Protein AF-A0A0P0W5K6-F1 (afdb_monomer)

Solvent-accessible surface area (backbone atoms only — not comparable to full-atom values): 8560 Å² total; per-residue (Å²): 135,80,88,86,85,72,49,78,77,47,35,33,42,95,95,37,81,43,96,70,84,60,96,88,61,81,65,49,74,41,54,55,94,62,54,79,85,77,56,61,87,44,68,80,92,70,66,90,90,74,76,58,67,36,37,35,36,31,28,44,32,40,30,29,28,52,93,76,56,24,37,91,59,64,50,47,58,66,42,68,41,34,37,38,46,93,72,19,77,44,50,27,33,37,41,54,48,92,95,52,70,64,48,49,50,64,40,75,49,69,32,39,37,44,38,82,57,68,39,80,69,53,65,70,43,60,38,36,34,28,54,98,90,37,60,35,27,42,32,34,28,66,42,77,42,134

Mean predicted aligned error: 4.04 Å

Organism: Oryza sativa subsp. japonica (NCBI:txid39947)

Structure (mmCIF, N/CA/C/O backbone):
data_AF-A0A0P0W5K6-F1
#
_entry.id   AF-A0A0P0W5K6-F1
#
loop_
_atom_site.group_PDB
_atom_site.id
_atom_site.type_symbol
_atom_site.label_atom_id
_atom_site.label_alt_id
_atom_site.label_comp_id
_atom_site.label_asym_id
_atom_site.label_entity_id
_atom_site.label_seq_id
_atom_site.pdbx_PDB_ins_code
_atom_site.Cartn_x
_atom_site.Cartn_y
_atom_site.Cartn_z
_atom_site.occupancy
_atom_site.B_iso_or_equiv
_atom_site.auth_seq_id
_atom_site.auth_comp_id
_atom_site.auth_asym_id
_atom_site.auth_atom_id
_atom_site.pdbx_PDB_model_num
ATOM 1 N N . SER A 1 1 ? -2.398 13.063 -12.399 1.00 54.00 1 SER A N 1
ATOM 2 C CA . SER A 1 1 ? -1.427 12.677 -13.444 1.00 54.00 1 SER A CA 1
ATOM 3 C C . SER A 1 1 ? -1.616 11.201 -13.751 1.00 54.00 1 SER A C 1
ATOM 5 O O . SER A 1 1 ? -1.822 10.422 -12.830 1.00 54.00 1 SER A O 1
ATOM 7 N N . GLY A 1 2 ? -1.657 10.827 -15.032 1.00 70.25 2 GLY A N 1
ATOM 8 C CA . GLY A 1 2 ? -1.765 9.423 -15.444 1.00 70.25 2 GLY A CA 1
ATOM 9 C C . GLY A 1 2 ? -0.437 8.665 -15.290 1.00 70.25 2 GLY A C 1
ATOM 10 O O . GLY A 1 2 ? 0.575 9.278 -14.945 1.00 70.25 2 GLY A O 1
ATOM 11 N N . PRO A 1 3 ? -0.419 7.347 -15.550 1.00 81.75 3 PRO A N 1
ATOM 12 C CA . PRO A 1 3 ? 0.802 6.548 -15.480 1.00 81.75 3 PRO A CA 1
ATOM 13 C C . PRO A 1 3 ? 1.861 7.046 -16.474 1.00 81.75 3 PRO A C 1
ATOM 15 O O . PRO A 1 3 ? 1.553 7.336 -17.633 1.00 81.75 3 PRO A O 1
ATOM 18 N N . LEU A 1 4 ? 3.118 7.106 -16.029 1.00 91.69 4 LEU A N 1
ATOM 19 C CA . LEU A 1 4 ? 4.261 7.433 -16.881 1.00 91.69 4 LEU A CA 1
ATOM 20 C C . LEU A 1 4 ? 4.624 6.222 -17.747 1.00 91.69 4 LEU A C 1
ATOM 22 O O . LEU A 1 4 ? 4.825 5.120 -17.239 1.00 91.69 4 LEU A O 1
ATOM 26 N N . LYS A 1 5 ? 4.720 6.424 -19.063 1.00 94.69 5 LYS A N 1
ATOM 27 C CA . LYS A 1 5 ? 5.170 5.397 -20.010 1.00 94.69 5 LYS A CA 1
ATOM 28 C C . LYS A 1 5 ? 6.638 5.627 -20.349 1.00 94.69 5 LYS A C 1
ATOM 30 O O . LYS A 1 5 ? 7.033 6.741 -20.671 1.00 94.69 5 LYS A O 1
ATOM 35 N N . THR A 1 6 ? 7.432 4.565 -20.305 1.00 96.94 6 THR A N 1
ATOM 36 C CA . THR A 1 6 ? 8.857 4.586 -20.654 1.00 96.94 6 THR A CA 1
ATOM 37 C C . THR A 1 6 ? 9.284 3.220 -21.202 1.00 96.94 6 THR A C 1
ATOM 39 O O . THR A 1 6 ? 8.494 2.274 -21.228 1.00 96.94 6 THR A O 1
ATOM 42 N N . THR A 1 7 ? 10.528 3.122 -21.659 1.00 97.19 7 THR A N 1
ATOM 43 C CA . THR A 1 7 ? 11.156 1.897 -22.156 1.00 97.19 7 THR A CA 1
ATOM 44 C C . THR A 1 7 ? 12.351 1.572 -21.272 1.00 97.19 7 THR A C 1
ATOM 46 O O . THR A 1 7 ? 13.205 2.434 -21.060 1.00 97.19 7 THR A O 1
ATOM 49 N N . VAL A 1 8 ? 12.422 0.334 -20.779 1.00 97.12 8 VAL A N 1
ATOM 50 C CA . VAL A 1 8 ? 13.619 -0.185 -20.106 1.00 97.12 8 VAL A CA 1
ATOM 51 C C . VAL A 1 8 ? 14.704 -0.385 -21.163 1.00 97.12 8 VAL A C 1
ATOM 53 O O . VAL A 1 8 ? 14.473 -1.064 -22.159 1.00 97.12 8 VAL A O 1
ATOM 56 N N . THR A 1 9 ? 15.868 0.231 -20.976 1.00 96.56 9 THR A N 1
ATOM 57 C CA . THR A 1 9 ? 17.011 0.129 -21.902 1.00 96.56 9 THR A CA 1
ATOM 58 C C . THR A 1 9 ? 18.204 -0.608 -21.312 1.00 96.56 9 THR A C 1
ATOM 60 O O . THR A 1 9 ? 19.213 -0.758 -21.990 1.00 96.56 9 THR A O 1
ATOM 63 N N . GLY A 1 10 ? 18.108 -1.041 -20.059 1.00 96.00 10 GLY A N 1
ATOM 64 C CA . GLY A 1 10 ? 19.132 -1.832 -19.393 1.00 96.00 10 GLY A CA 1
ATOM 65 C C . GLY A 1 10 ? 18.628 -2.366 -18.059 1.00 96.00 10 GLY A C 1
ATOM 66 O O . GLY A 1 10 ? 17.806 -1.720 -17.400 1.00 96.00 10 GLY A O 1
ATOM 67 N N . VAL A 1 11 ? 19.133 -3.537 -17.686 1.00 97.44 11 VAL A N 1
ATOM 68 C CA . VAL A 1 11 ? 18.897 -4.195 -16.401 1.00 97.44 11 VAL A CA 1
ATOM 69 C C . VAL A 1 11 ? 20.258 -4.441 -15.760 1.00 97.44 11 VAL A C 1
ATOM 71 O O . VAL A 1 11 ? 21.174 -4.935 -16.415 1.00 97.44 11 VAL A O 1
ATOM 74 N N . GLU A 1 12 ? 20.410 -4.066 -14.494 1.00 96.38 12 GLU A N 1
ATOM 75 C CA . GLU A 1 12 ? 21.664 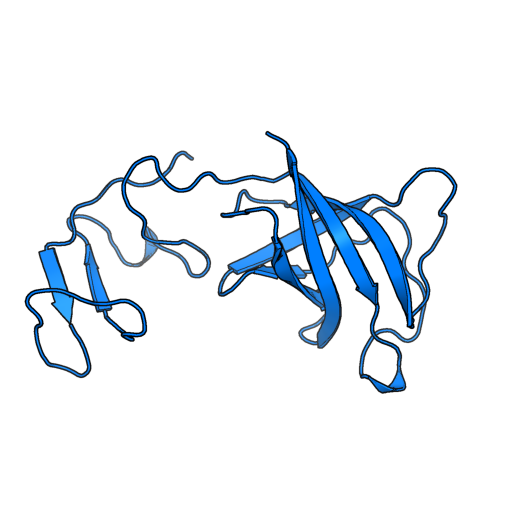-4.221 -13.758 1.00 96.38 12 GLU A CA 1
ATOM 76 C C . GLU A 1 12 ? 21.420 -4.875 -12.398 1.00 96.38 12 GLU A C 1
ATOM 78 O O . GLU A 1 12 ? 20.471 -4.530 -11.695 1.00 96.38 12 GLU A O 1
ATOM 83 N N . MET A 1 13 ? 22.316 -5.769 -11.987 1.00 95.44 13 MET A N 1
ATOM 84 C CA . MET A 1 13 ? 22.379 -6.294 -10.627 1.00 95.44 13 MET A CA 1
ATOM 85 C C . MET A 1 13 ? 23.833 -6.300 -10.142 1.00 95.44 13 MET A C 1
ATOM 87 O O . MET A 1 13 ? 24.706 -6.867 -10.795 1.00 95.44 13 MET A O 1
ATOM 91 N N . PHE A 1 14 ? 24.114 -5.679 -8.990 1.00 89.56 14 PHE A N 1
ATOM 92 C CA . PHE A 1 14 ? 25.451 -5.647 -8.370 1.00 89.56 14 PHE A CA 1
ATOM 93 C C . PHE A 1 14 ? 26.605 -5.310 -9.346 1.00 89.56 14 PHE A C 1
ATOM 95 O O . PHE A 1 14 ? 27.619 -6.009 -9.368 1.00 89.56 14 PHE A O 1
ATOM 102 N N . LYS A 1 15 ? 26.480 -4.234 -10.143 1.00 87.12 15 LYS A N 1
ATOM 103 C CA . LYS A 1 15 ? 27.473 -3.808 -11.157 1.00 87.12 15 LYS A CA 1
ATOM 104 C C . LYS A 1 15 ? 27.639 -4.754 -12.352 1.00 87.12 15 LYS A C 1
ATOM 106 O O . LYS A 1 15 ? 28.605 -4.618 -13.102 1.00 87.12 15 LYS A O 1
ATOM 111 N N . LYS A 1 16 ? 26.722 -5.705 -12.547 1.00 91.94 16 LYS A N 1
ATOM 112 C CA . LYS A 1 16 ? 26.661 -6.570 -13.731 1.00 91.94 16 LYS A CA 1
ATOM 113 C C . LYS A 1 16 ? 25.438 -6.221 -14.564 1.00 91.94 16 LYS A C 1
ATOM 115 O O . LYS A 1 16 ? 24.338 -6.113 -14.026 1.00 91.94 16 LYS A O 1
ATOM 120 N N . ILE A 1 17 ? 25.641 -6.077 -15.868 1.00 93.56 17 ILE A N 1
ATOM 121 C CA . ILE A 1 17 ? 24.554 -5.928 -16.836 1.00 93.56 17 ILE A CA 1
ATOM 122 C C . ILE A 1 17 ? 23.946 -7.311 -17.071 1.00 93.56 1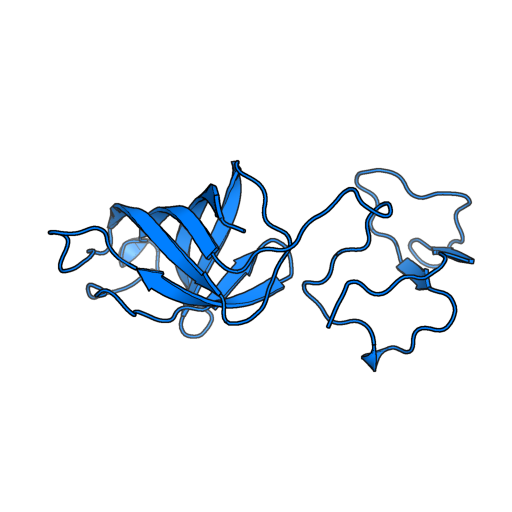7 ILE A C 1
ATOM 124 O O . ILE A 1 17 ? 24.680 -8.286 -17.234 1.00 93.56 17 ILE A O 1
ATOM 128 N N . LEU A 1 18 ? 22.620 -7.377 -17.059 1.00 94.25 18 LEU A N 1
ATOM 129 C CA . LEU A 1 18 ? 21.842 -8.580 -17.329 1.00 94.25 18 LEU A CA 1
ATOM 130 C C . LEU A 1 18 ? 21.038 -8.393 -18.619 1.00 94.25 18 LEU A C 1
ATOM 132 O O . LEU A 1 18 ? 20.620 -7.276 -18.933 1.00 94.25 18 LEU A O 1
ATOM 136 N N . ASP A 1 19 ? 20.776 -9.491 -19.327 1.00 92.69 19 ASP A N 1
ATOM 137 C CA . ASP A 1 19 ? 19.903 -9.485 -20.508 1.00 92.69 19 ASP A CA 1
ATOM 138 C C . ASP A 1 19 ? 18.426 -9.325 -20.112 1.00 92.69 19 ASP A C 1
ATOM 140 O O . ASP A 1 19 ? 17.659 -8.613 -20.766 1.00 92.69 19 ASP A O 1
ATOM 144 N N . HIS A 1 20 ? 18.032 -9.937 -18.993 1.00 94.00 20 HIS A N 1
ATOM 145 C CA . HIS A 1 20 ? 16.713 -9.813 -18.381 1.00 94.00 20 HIS A CA 1
ATOM 146 C C . HIS A 1 20 ? 16.809 -9.927 -16.854 1.00 94.00 20 HIS A C 1
ATOM 148 O O . HIS A 1 20 ? 17.827 -10.351 -16.315 1.00 94.00 20 HIS A O 1
ATOM 154 N N . GLY A 1 21 ? 15.753 -9.507 -16.156 1.00 94.31 21 GLY A N 1
ATOM 155 C CA . GLY A 1 21 ? 15.590 -9.725 -14.716 1.00 94.31 21 GLY A CA 1
ATOM 156 C C . GLY A 1 21 ? 14.411 -10.653 -14.454 1.00 94.31 21 GLY A C 1
ATOM 157 O O . GLY A 1 21 ? 13.417 -10.608 -15.186 1.00 94.31 21 GLY A O 1
ATOM 158 N N . GLU A 1 22 ? 14.511 -1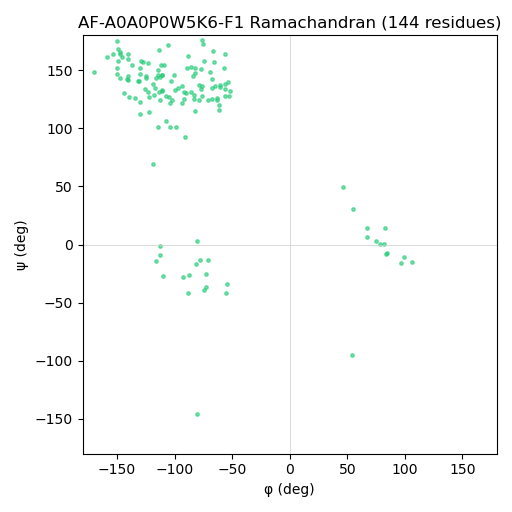1.476 -13.417 1.00 95.31 22 GLU A N 1
ATOM 159 C CA . GLU A 1 22 ? 13.493 -12.457 -13.049 1.00 95.31 22 GLU A CA 1
ATOM 160 C C . GLU A 1 22 ? 12.824 -12.124 -11.708 1.00 95.31 22 GLU A C 1
ATOM 162 O O . GLU A 1 22 ? 13.240 -11.245 -10.949 1.00 95.31 22 GLU A O 1
ATOM 167 N N . ALA A 1 23 ? 11.713 -12.804 -11.417 1.00 95.25 23 ALA A N 1
ATOM 168 C CA . ALA A 1 23 ? 11.014 -12.621 -10.152 1.00 95.25 23 ALA A CA 1
ATOM 169 C C . ALA A 1 23 ? 11.909 -13.058 -8.979 1.00 95.25 23 ALA A C 1
ATOM 171 O O . ALA A 1 23 ? 12.348 -14.201 -8.921 1.00 95.25 23 ALA A O 1
ATOM 172 N N . GLY A 1 24 ? 12.130 -12.149 -8.025 1.00 93.94 24 GLY A N 1
ATOM 173 C CA . GLY A 1 24 ? 13.025 -12.359 -6.880 1.00 93.94 24 GLY A CA 1
ATOM 174 C C . GLY A 1 24 ? 14.349 -11.597 -6.985 1.00 93.94 24 GLY A C 1
ATOM 175 O O . GLY A 1 24 ? 15.011 -11.397 -5.967 1.00 93.94 24 GLY A O 1
ATOM 176 N N . ASP A 1 25 ? 14.690 -11.095 -8.172 1.00 94.56 25 ASP A N 1
ATOM 177 C CA . ASP A 1 25 ? 15.913 -10.334 -8.389 1.00 94.56 25 ASP A CA 1
ATOM 178 C C . ASP A 1 25 ? 15.823 -8.901 -7.846 1.00 94.56 25 ASP A C 1
ATOM 180 O O . ASP A 1 25 ? 14.862 -8.163 -8.081 1.00 94.56 25 ASP A O 1
ATOM 184 N N . ASN A 1 26 ? 16.889 -8.461 -7.173 1.00 95.50 26 ASN A N 1
ATOM 185 C CA . ASN A 1 26 ? 17.067 -7.063 -6.783 1.00 95.50 26 ASN A CA 1
ATOM 186 C C . ASN A 1 26 ? 17.832 -6.311 -7.879 1.00 95.50 26 ASN A C 1
ATOM 188 O O . ASN A 1 26 ? 19.063 -6.295 -7.878 1.00 95.50 26 ASN A O 1
ATOM 192 N N . VAL A 1 27 ? 17.105 -5.689 -8.808 1.00 96.69 27 VAL A N 1
ATOM 193 C CA . VAL A 1 27 ? 17.682 -5.036 -9.997 1.00 96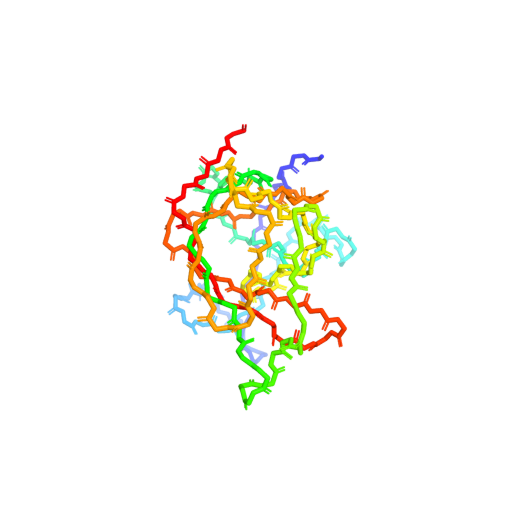.69 27 VAL A CA 1
ATOM 194 C C . VAL A 1 27 ? 17.560 -3.513 -9.986 1.00 96.69 27 VAL A C 1
ATOM 196 O O . VAL A 1 27 ? 16.632 -2.935 -9.418 1.00 96.69 27 VAL A O 1
ATOM 199 N N . GLY A 1 28 ? 18.479 -2.860 -10.694 1.00 95.94 28 GLY A N 1
ATOM 200 C CA . GLY A 1 28 ? 18.314 -1.514 -11.227 1.00 95.94 28 GLY A CA 1
ATOM 201 C C . GLY A 1 28 ? 17.790 -1.569 -12.663 1.00 95.94 28 GLY A C 1
ATOM 202 O O . GLY A 1 28 ? 18.268 -2.363 -13.472 1.00 95.94 28 GLY A O 1
ATOM 203 N N . LEU A 1 29 ? 16.816 -0.716 -12.990 1.00 96.69 29 LEU A N 1
ATOM 204 C CA . LEU A 1 29 ? 16.276 -0.569 -14.345 1.00 96.69 29 LEU A CA 1
ATOM 205 C C . LEU A 1 29 ? 16.646 0.804 -14.904 1.00 96.69 29 LEU A C 1
ATOM 207 O O . LEU A 1 29 ? 16.309 1.832 -14.313 1.00 96.69 29 LEU A O 1
ATOM 211 N N . LEU A 1 30 ? 17.292 0.828 -16.069 1.00 95.50 30 LEU A N 1
ATOM 212 C CA . LEU A 1 30 ? 17.549 2.065 -16.797 1.00 95.50 30 LEU A CA 1
ATOM 213 C C . LEU A 1 30 ? 16.307 2.441 -17.612 1.00 95.50 30 LEU A C 1
ATOM 215 O O . LEU A 1 30 ? 15.928 1.721 -18.537 1.00 95.50 30 LEU A O 1
ATOM 219 N N . LEU A 1 31 ? 15.672 3.563 -17.269 1.00 97.00 31 LEU A N 1
ATOM 220 C CA . LEU A 1 31 ? 14.427 4.025 -17.889 1.00 97.00 31 LEU A CA 1
ATOM 221 C C . LEU A 1 31 ? 14.696 5.173 -18.865 1.00 97.00 31 LEU A C 1
ATOM 223 O O . LEU A 1 31 ? 15.213 6.226 -18.489 1.00 97.00 31 LEU A O 1
ATOM 227 N N . ARG A 1 32 ? 14.320 4.988 -20.133 1.00 97.56 32 ARG A N 1
ATOM 228 C CA . ARG A 1 32 ? 14.558 5.980 -21.186 1.00 97.56 32 ARG A CA 1
ATOM 229 C C . ARG A 1 32 ? 13.801 7.281 -20.912 1.00 97.56 32 ARG A C 1
ATOM 231 O O . ARG A 1 32 ? 12.577 7.284 -20.788 1.00 97.56 32 ARG A O 1
ATOM 238 N N . GLY A 1 33 ? 14.535 8.393 -20.913 1.00 95.75 33 GLY A N 1
ATOM 239 C CA . GLY A 1 33 ? 13.969 9.745 -20.901 1.00 95.75 33 GLY A CA 1
ATOM 240 C C . GLY A 1 33 ? 13.394 10.207 -19.562 1.00 95.75 33 GLY A C 1
ATOM 241 O O . GLY A 1 33 ? 12.875 11.317 -19.505 1.00 95.75 33 GLY A O 1
ATOM 242 N N . LEU A 1 34 ? 13.497 9.400 -18.501 1.00 95.75 34 LEU A N 1
ATOM 243 C CA . LEU A 1 34 ? 13.084 9.797 -17.157 1.00 95.75 34 LEU A CA 1
ATOM 244 C C . LEU A 1 34 ? 14.284 10.286 -16.351 1.00 95.75 34 LEU A C 1
ATOM 246 O O . LEU A 1 34 ? 15.352 9.672 -16.338 1.00 95.75 34 LEU A O 1
ATOM 250 N N . LYS A 1 35 ? 14.095 11.402 -15.656 1.00 94.75 35 LYS A N 1
ATOM 251 C CA . LYS A 1 35 ? 15.031 11.938 -14.674 1.00 94.75 35 LYS A CA 1
ATOM 252 C C . LYS A 1 35 ? 14.725 11.337 -13.310 1.00 94.75 35 LYS A C 1
ATOM 254 O O . LYS A 1 35 ? 13.623 10.874 -13.033 1.00 94.75 35 LYS A O 1
ATOM 259 N N . ARG A 1 36 ? 15.693 11.436 -12.399 1.00 91.06 36 ARG A N 1
ATOM 260 C CA . ARG A 1 36 ? 15.539 10.966 -11.015 1.00 91.06 36 ARG A CA 1
ATOM 261 C C . ARG A 1 36 ? 14.313 11.556 -10.304 1.00 91.06 36 ARG A C 1
ATOM 263 O O . ARG A 1 36 ? 13.729 10.868 -9.485 1.00 91.06 36 ARG A O 1
ATOM 270 N N . GLY A 1 37 ? 13.948 12.805 -10.601 1.00 93.44 37 GLY A N 1
ATOM 271 C CA . GLY A 1 37 ? 12.784 13.470 -10.002 1.00 93.44 37 GLY A CA 1
ATOM 272 C C . GLY A 1 37 ? 11.432 13.054 -10.590 1.00 93.44 37 GLY A C 1
ATOM 273 O O . GLY A 1 37 ? 10.409 13.341 -9.981 1.00 93.44 37 GLY A O 1
ATOM 274 N N . ASP A 1 38 ? 11.418 12.371 -11.739 1.00 92.44 38 ASP A N 1
ATOM 275 C CA . ASP A 1 38 ? 10.176 11.926 -12.388 1.00 92.44 38 ASP A CA 1
ATOM 276 C C . ASP A 1 38 ? 9.637 10.630 -11.766 1.00 92.44 38 ASP A C 1
ATOM 278 O O . ASP A 1 38 ? 8.476 10.272 -11.966 1.00 92.44 38 ASP A O 1
ATOM 282 N N . VAL A 1 39 ? 10.485 9.920 -11.015 1.00 93.38 39 VAL A N 1
ATOM 283 C CA . VAL A 1 39 ? 10.151 8.676 -10.324 1.00 93.38 39 VAL A CA 1
ATOM 284 C C . VAL A 1 39 ? 10.326 8.835 -8.821 1.00 93.38 39 VAL A C 1
ATOM 286 O O . VAL A 1 39 ? 11.307 9.400 -8.342 1.00 93.38 39 VAL A O 1
ATOM 289 N N . GLN A 1 40 ? 9.382 8.300 -8.058 1.00 92.38 40 GLN A N 1
ATOM 290 C CA . GLN A 1 40 ? 9.395 8.370 -6.602 1.00 92.38 40 GLN A CA 1
ATOM 291 C C . GLN A 1 40 ? 9.176 6.996 -5.978 1.00 92.38 40 GLN A C 1
ATOM 293 O O . GLN A 1 40 ? 8.512 6.120 -6.538 1.00 92.38 40 GLN A O 1
ATOM 298 N N . ARG A 1 41 ? 9.727 6.814 -4.776 1.00 92.94 41 ARG A N 1
ATOM 299 C CA . ARG A 1 41 ? 9.503 5.606 -3.981 1.00 92.94 41 ARG A CA 1
ATOM 300 C C . ARG A 1 41 ? 7.998 5.401 -3.761 1.00 92.94 41 ARG A C 1
ATOM 302 O O . ARG A 1 41 ? 7.269 6.354 -3.509 1.00 92.94 41 ARG A O 1
ATOM 309 N N . GLY A 1 42 ? 7.554 4.152 -3.876 1.00 92.06 42 GLY A N 1
ATOM 310 C CA . GLY A 1 42 ? 6.142 3.775 -3.823 1.00 92.06 42 GLY A CA 1
ATOM 311 C C . GLY A 1 42 ? 5.474 3.613 -5.185 1.00 92.06 42 GLY A C 1
ATOM 312 O O . GLY A 1 42 ? 4.431 2.970 -5.275 1.00 92.06 42 GLY A O 1
ATOM 313 N N . GLN A 1 43 ? 6.086 4.120 -6.258 1.00 93.88 43 GLN A N 1
ATOM 314 C CA . GLN A 1 43 ? 5.688 3.757 -7.615 1.00 93.88 43 GLN A CA 1
ATOM 315 C C . GLN A 1 43 ? 6.171 2.348 -7.976 1.00 93.88 43 GLN A C 1
ATOM 317 O O . GLN A 1 43 ? 7.129 1.826 -7.404 1.00 93.88 43 GLN A O 1
ATOM 322 N N . VAL A 1 44 ? 5.500 1.743 -8.956 1.00 94.81 44 VAL A N 1
ATOM 323 C CA . VAL A 1 44 ? 5.787 0.393 -9.447 1.00 94.81 44 VAL A CA 1
ATOM 324 C C . VAL A 1 44 ? 6.008 0.449 -10.955 1.00 94.81 44 VAL A C 1
ATOM 326 O O . VAL A 1 44 ? 5.218 1.052 -11.681 1.00 94.81 44 VAL A O 1
ATOM 329 N N . VAL A 1 45 ? 7.067 -0.208 -11.429 1.00 95.62 45 VAL A N 1
ATOM 330 C CA . VAL A 1 45 ? 7.256 -0.498 -12.855 1.00 95.62 45 VAL A CA 1
ATOM 331 C C . VAL A 1 45 ? 6.468 -1.762 -13.175 1.00 95.62 45 VAL A C 1
ATOM 333 O O . VAL A 1 45 ? 6.631 -2.784 -12.516 1.00 95.62 45 VAL A O 1
ATOM 336 N N . CYS A 1 46 ? 5.589 -1.693 -14.167 1.00 95.38 46 CYS A N 1
ATOM 337 C CA . CYS A 1 46 ? 4.721 -2.802 -14.541 1.00 95.38 46 CYS A CA 1
ATOM 338 C C . CYS A 1 46 ? 4.575 -2.899 -16.058 1.00 95.38 46 CYS A C 1
ATOM 340 O O . CYS A 1 46 ? 4.870 -1.953 -16.796 1.00 95.38 46 CYS A O 1
ATOM 342 N N . LYS A 1 47 ? 4.085 -4.051 -16.528 1.00 95.44 47 LYS A N 1
ATOM 343 C CA . LYS A 1 47 ? 3.673 -4.198 -17.922 1.00 95.44 47 LYS A CA 1
ATOM 344 C C . LYS A 1 47 ? 2.546 -3.189 -18.214 1.00 95.44 47 LYS A C 1
ATOM 346 O O . LYS A 1 47 ? 1.621 -3.054 -17.410 1.00 95.44 47 LYS A O 1
ATOM 351 N N . PRO A 1 48 ? 2.581 -2.479 -19.356 1.00 94.44 48 PRO A N 1
ATOM 352 C CA . PRO A 1 48 ? 1.536 -1.520 -19.691 1.00 94.44 48 PRO A CA 1
ATOM 353 C C . PRO A 1 48 ? 0.133 -2.138 -19.622 1.00 94.44 48 PRO A C 1
ATOM 355 O O . PRO A 1 48 ? -0.127 -3.174 -20.229 1.00 94.44 48 PRO A O 1
ATOM 358 N N . GLY A 1 49 ? -0.766 -1.480 -18.885 1.00 91.00 49 GLY A N 1
ATOM 359 C CA . GLY A 1 49 ? -2.174 -1.869 -18.767 1.00 91.00 49 GLY A CA 1
ATOM 360 C C . GLY A 1 49 ? -2.482 -2.975 -17.753 1.00 91.00 49 GLY A C 1
ATOM 361 O O . GLY A 1 49 ? -3.652 -3.320 -17.619 1.00 91.00 49 GLY A O 1
ATOM 362 N N . THR A 1 50 ? -1.493 -3.521 -17.034 1.00 92.62 50 THR A N 1
ATOM 363 C CA . THR A 1 50 ? -1.745 -4.630 -16.093 1.00 92.62 50 THR A CA 1
ATOM 364 C C . THR A 1 50 ? -2.026 -4.183 -14.666 1.00 92.62 50 THR A C 1
ATOM 366 O O . THR A 1 50 ? -2.734 -4.879 -13.952 1.00 92.62 50 THR A O 1
ATOM 369 N N . VAL A 1 51 ? -1.493 -3.035 -14.244 1.00 92.38 51 VAL A N 1
ATOM 370 C CA . VAL A 1 51 ? -1.682 -2.502 -12.889 1.00 92.38 51 VAL A CA 1
ATOM 371 C C . VAL A 1 51 ? -2.543 -1.249 -12.952 1.00 92.38 51 VAL A C 1
ATOM 373 O O . VAL A 1 51 ? -2.298 -0.349 -13.758 1.00 92.38 51 VAL A O 1
ATOM 376 N N . LYS A 1 52 ? -3.547 -1.190 -12.078 1.00 92.00 52 LYS A N 1
ATOM 377 C CA . LYS A 1 52 ? -4.392 -0.014 -11.858 1.00 92.00 52 LYS A CA 1
ATOM 378 C C . LYS A 1 52 ? -4.070 0.599 -10.502 1.00 92.00 52 LYS A C 1
ATOM 380 O O . LYS A 1 52 ? -3.594 -0.088 -9.599 1.00 92.00 52 LYS A O 1
ATOM 385 N N . THR A 1 53 ? -4.322 1.893 -10.371 1.00 93.94 53 THR A N 1
ATOM 386 C CA . THR A 1 53 ?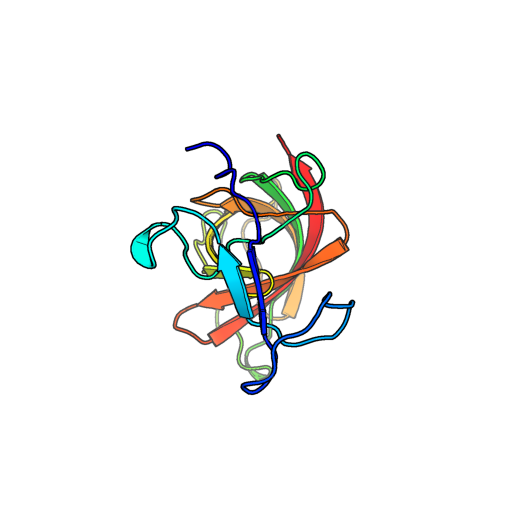 -4.176 2.605 -9.106 1.00 93.94 53 THR A CA 1
ATOM 387 C C . THR A 1 53 ? -5.539 3.016 -8.579 1.00 93.94 53 THR A C 1
ATOM 389 O O . THR A 1 53 ? -6.441 3.334 -9.353 1.00 93.94 53 THR A O 1
ATOM 392 N N . TYR A 1 54 ? -5.677 3.007 -7.259 1.00 95.38 54 TYR A N 1
ATOM 393 C CA . TYR A 1 54 ? -6.920 3.326 -6.569 1.00 95.38 54 TYR A CA 1
ATOM 394 C C . TYR A 1 54 ? -6.625 4.225 -5.372 1.00 95.38 54 TYR A C 1
ATOM 396 O O . TYR A 1 54 ? -5.516 4.226 -4.833 1.00 95.38 54 TYR A O 1
ATOM 404 N N . GLN A 1 55 ? -7.626 5.007 -4.977 1.00 96.38 55 GLN A N 1
ATOM 405 C CA . GLN A 1 55 ? -7.582 5.834 -3.765 1.00 96.38 55 GLN A CA 1
ATOM 406 C C . GLN A 1 55 ? -8.522 5.306 -2.689 1.00 96.38 55 GLN A C 1
ATOM 408 O O . GLN A 1 55 ? -8.268 5.518 -1.511 1.00 96.38 55 GLN A O 1
ATOM 413 N N . LYS A 1 56 ? -9.595 4.620 -3.090 1.00 97.88 56 LYS A N 1
ATOM 414 C CA . LYS A 1 56 ? -10.626 4.121 -2.189 1.00 97.88 56 LYS A CA 1
ATOM 415 C C . LYS A 1 56 ? -10.606 2.605 -2.174 1.00 97.88 56 LYS A C 1
ATOM 417 O O . LYS A 1 56 ? -10.585 1.966 -3.225 1.00 97.88 56 LYS A O 1
ATOM 422 N N . PHE A 1 57 ? -10.605 2.031 -0.984 1.00 98.19 57 PHE A N 1
ATOM 423 C CA . PHE A 1 57 ? -10.625 0.587 -0.801 1.00 98.19 57 PHE A CA 1
ATOM 424 C C . PHE A 1 57 ? -11.268 0.233 0.539 1.00 98.19 57 PHE A C 1
ATOM 426 O O . PHE A 1 57 ? -11.443 1.085 1.406 1.00 98.19 57 PHE A O 1
ATOM 433 N N . GLU A 1 58 ? -11.638 -1.027 0.685 1.00 98.31 58 GLU A N 1
ATOM 434 C CA . GLU A 1 58 ? -12.063 -1.641 1.935 1.00 98.31 58 GLU A CA 1
ATOM 435 C C . GLU A 1 58 ? -10.999 -2.646 2.363 1.00 98.31 58 GLU A C 1
ATOM 437 O O . GLU A 1 58 ? -10.341 -3.273 1.521 1.00 98.31 58 GLU A O 1
ATOM 442 N N . ALA A 1 59 ? -10.802 -2.776 3.668 1.00 98.38 59 ALA A N 1
ATOM 443 C CA . ALA A 1 59 ? -9.884 -3.753 4.220 1.00 98.38 59 ALA A CA 1
ATOM 444 C C . ALA A 1 59 ? -10.327 -4.237 5.595 1.00 98.38 59 ALA A C 1
ATOM 446 O O . ALA A 1 59 ? -10.934 -3.497 6.373 1.00 98.38 59 ALA A O 1
ATOM 447 N N . GLU A 1 60 ? -9.927 -5.465 5.898 1.00 97.94 60 GLU A N 1
ATOM 448 C CA . GLU A 1 60 ? -9.885 -5.983 7.258 1.00 97.94 60 GLU A CA 1
ATOM 449 C C . GLU A 1 60 ? -8.580 -5.523 7.902 1.00 97.94 60 GLU A C 1
ATOM 451 O O . GLU A 1 60 ? -7.502 -5.686 7.317 1.00 97.94 60 GLU A O 1
ATOM 456 N N . ILE A 1 61 ? -8.670 -4.925 9.089 1.00 97.56 61 ILE A N 1
ATOM 457 C CA . ILE A 1 61 ? -7.514 -4.473 9.858 1.00 97.56 61 ILE A CA 1
ATOM 458 C C . ILE A 1 61 ? -7.520 -5.069 11.262 1.00 97.56 61 ILE A C 1
ATOM 460 O O . ILE A 1 61 ? -8.564 -5.177 11.898 1.00 97.56 61 ILE A O 1
ATOM 464 N N . TYR A 1 62 ? -6.325 -5.386 11.744 1.00 98.06 62 TYR A N 1
ATOM 465 C CA . TYR A 1 62 ? -6.017 -5.648 13.141 1.00 98.06 62 TYR A CA 1
ATOM 466 C C . TYR A 1 62 ? -5.273 -4.443 13.714 1.00 98.06 62 TYR A C 1
ATOM 468 O O . TYR A 1 62 ? -4.265 -4.002 13.146 1.00 98.06 62 TYR A O 1
ATOM 476 N N . VAL A 1 63 ? -5.755 -3.904 14.829 1.00 97.62 63 VAL A N 1
ATOM 477 C CA . VAL A 1 63 ? -5.118 -2.780 15.523 1.00 97.62 63 VAL A CA 1
ATOM 478 C C . VAL A 1 63 ? -4.198 -3.333 16.598 1.00 97.62 63 VAL A C 1
ATOM 480 O O . VAL A 1 63 ? -4.652 -4.030 17.498 1.00 97.62 63 VAL A O 1
ATOM 483 N N . LEU A 1 64 ? -2.908 -3.007 16.533 1.00 97.38 64 LEU A N 1
ATOM 484 C CA . LEU A 1 64 ? -1.933 -3.528 17.487 1.00 97.38 64 LEU A CA 1
ATOM 485 C C . LEU A 1 64 ? -2.233 -3.002 18.893 1.00 97.38 64 LEU A C 1
ATOM 487 O O . LEU A 1 64 ? -2.474 -1.805 19.092 1.00 97.38 64 LEU A O 1
ATOM 491 N N . THR A 1 65 ? -2.152 -3.901 19.867 1.00 97.06 65 THR A N 1
ATOM 492 C CA . THR A 1 65 ? -2.223 -3.578 21.292 1.00 97.06 65 THR A CA 1
ATOM 493 C C . THR A 1 65 ? -1.016 -2.750 21.735 1.00 97.06 65 THR A C 1
ATOM 495 O O . THR A 1 65 ? 0.010 -2.661 21.053 1.00 97.06 65 THR A O 1
ATOM 498 N N . LYS A 1 66 ? -1.107 -2.163 22.931 1.00 94.62 66 LYS A N 1
ATOM 499 C CA . LYS A 1 66 ? 0.018 -1.471 23.572 1.00 94.62 66 LYS A CA 1
ATOM 500 C C . LYS A 1 66 ? 1.250 -2.375 23.715 1.00 94.62 66 LYS A C 1
ATOM 502 O O . LYS A 1 66 ? 2.364 -1.910 23.484 1.00 94.62 66 LYS A O 1
ATOM 507 N N . ASP A 1 67 ? 1.052 -3.637 24.086 1.00 95.62 67 ASP A N 1
ATOM 508 C CA . ASP A 1 67 ? 2.146 -4.579 24.355 1.00 95.62 67 ASP A CA 1
ATOM 509 C C . ASP A 1 67 ? 2.843 -5.029 23.062 1.00 95.62 67 ASP A C 1
ATOM 511 O O . ASP A 1 67 ? 4.039 -5.312 23.060 1.00 95.62 67 ASP A O 1
ATOM 515 N N . GLU A 1 68 ? 2.133 -4.979 21.933 1.00 95.62 68 GLU A N 1
ATOM 516 C CA . GLU A 1 68 ? 2.690 -5.154 20.586 1.00 95.62 68 GLU A CA 1
ATOM 517 C C . GLU A 1 68 ? 3.360 -3.876 20.040 1.00 95.62 68 GLU A C 1
ATOM 519 O O . GLU A 1 68 ? 3.830 -3.848 18.902 1.00 95.62 68 GLU A O 1
ATOM 524 N N . GLY A 1 69 ? 3.417 -2.800 20.834 1.00 92.25 69 GLY A N 1
ATOM 525 C CA . GLY A 1 69 ? 4.002 -1.514 20.446 1.00 92.25 69 GLY A CA 1
ATOM 526 C C . GLY A 1 69 ? 3.068 -0.604 19.639 1.00 92.25 69 GLY A C 1
ATOM 527 O O . GLY A 1 69 ? 3.537 0.374 19.050 1.00 92.25 69 GLY A O 1
ATOM 528 N N . GLY A 1 70 ? 1.771 -0.922 19.613 1.00 94.31 70 GLY A N 1
ATOM 529 C CA . GLY A 1 70 ? 0.726 -0.159 18.944 1.00 94.31 70 GLY A CA 1
ATOM 530 C C . GLY A 1 70 ? 0.236 1.049 19.746 1.00 94.31 70 GLY A C 1
ATOM 531 O O . GLY A 1 70 ? 0.995 1.742 20.430 1.00 94.31 70 GLY A O 1
ATOM 532 N N . ARG A 1 71 ? -1.060 1.348 19.627 1.00 92.75 71 ARG A N 1
ATOM 533 C CA . ARG A 1 71 ? -1.668 2.511 20.289 1.00 92.75 71 ARG A CA 1
ATOM 534 C C . ARG A 1 71 ? -2.009 2.211 21.748 1.00 92.75 71 ARG A C 1
ATOM 536 O O . ARG A 1 71 ? -2.325 1.088 22.122 1.00 92.75 71 ARG A O 1
ATOM 543 N N . HIS A 1 72 ? -2.004 3.263 22.564 1.00 93.06 72 HIS A N 1
ATOM 544 C CA . HIS A 1 72 ? -2.513 3.215 23.940 1.00 93.06 72 HIS A CA 1
ATOM 545 C C . HIS A 1 72 ? -4.013 3.509 24.023 1.00 93.06 72 HIS A C 1
ATOM 547 O O . HIS A 1 72 ? -4.668 3.109 24.980 1.00 93.06 72 HIS A O 1
ATOM 553 N N . THR A 1 73 ? -4.536 4.257 23.054 1.00 94.69 73 THR A N 1
ATOM 554 C CA . THR A 1 73 ? -5.905 4.765 23.040 1.00 94.69 73 THR A CA 1
ATOM 555 C C . THR A 1 73 ? -6.596 4.408 21.734 1.00 94.69 73 THR A C 1
ATOM 557 O O . THR A 1 73 ? -5.948 4.185 20.703 1.00 94.69 73 THR A O 1
ATOM 560 N N . ALA A 1 74 ? -7.926 4.393 21.787 1.00 95.50 74 ALA A N 1
ATOM 561 C CA . ALA A 1 74 ? -8.774 4.189 20.625 1.00 95.50 74 ALA A CA 1
ATOM 562 C C . ALA A 1 74 ? -8.495 5.212 19.512 1.00 95.50 74 ALA A C 1
ATOM 564 O O . ALA A 1 74 ? -7.891 6.272 19.737 1.00 95.50 74 ALA A O 1
ATOM 565 N N . PHE A 1 75 ? -8.969 4.912 18.309 1.00 94.94 75 PHE A N 1
ATOM 566 C CA . PHE A 1 75 ? -9.138 5.913 17.261 1.00 94.94 75 PHE A CA 1
ATOM 567 C C . PHE A 1 75 ? -10.587 5.958 16.778 1.00 94.94 75 PHE A C 1
ATOM 569 O O . PHE A 1 75 ? -11.341 4.997 16.922 1.00 94.94 75 PHE A O 1
ATOM 576 N N . LEU A 1 76 ? -10.958 7.106 16.217 1.00 94.88 76 LEU A N 1
ATOM 577 C CA . LEU A 1 76 ? -12.287 7.395 15.686 1.00 94.88 76 LEU A CA 1
ATOM 578 C C . LEU A 1 76 ? -12.259 7.382 14.154 1.00 94.88 76 LEU A C 1
ATOM 580 O O . LEU A 1 76 ? -11.191 7.375 13.532 1.00 94.88 76 LEU A O 1
ATOM 584 N N . SER A 1 77 ? -13.435 7.455 13.538 1.00 92.31 77 SER A N 1
ATOM 585 C CA . SER A 1 77 ? -13.543 7.729 12.102 1.00 92.31 77 SER A CA 1
ATOM 586 C C . SER A 1 77 ? -12.857 9.059 11.742 1.00 92.31 77 SER A C 1
ATOM 588 O O . SER A 1 77 ? -12.753 9.967 12.567 1.00 92.31 77 SER A O 1
ATOM 590 N N . ASN A 1 78 ? -12.363 9.179 10.509 1.00 91.38 78 ASN A N 1
ATOM 591 C CA . ASN A 1 78 ? -11.478 10.249 10.019 1.00 91.38 78 ASN A CA 1
ATOM 592 C C . ASN A 1 78 ? -10.064 10.284 10.625 1.00 91.38 78 ASN A C 1
ATOM 594 O O . ASN A 1 78 ? -9.278 11.184 10.303 1.00 91.38 78 ASN A O 1
ATOM 598 N N . TYR A 1 79 ? -9.693 9.292 11.440 1.00 93.06 79 TYR A N 1
ATOM 599 C CA . TYR A 1 79 ? -8.294 9.055 11.781 1.00 93.06 79 TYR A CA 1
ATOM 600 C C . TYR A 1 79 ? -7.448 8.967 10.503 1.00 93.06 79 TYR A C 1
ATOM 602 O O . TYR A 1 79 ? -7.841 8.308 9.540 1.00 93.06 79 TYR A O 1
ATOM 610 N N . SER A 1 80 ? -6.317 9.680 10.477 1.00 95.69 80 SER A N 1
ATOM 611 C CA . SER A 1 80 ? -5.513 9.880 9.265 1.00 95.69 80 SER A CA 1
ATOM 612 C C . SER A 1 80 ? -4.082 9.322 9.384 1.00 95.69 80 SER A C 1
ATOM 614 O O . SER A 1 80 ? -3.134 10.107 9.479 1.00 95.69 80 SER A O 1
ATOM 616 N N . PRO A 1 81 ? -3.897 7.989 9.432 1.00 95.88 81 PRO A N 1
ATOM 617 C CA . PRO A 1 81 ? -2.576 7.372 9.508 1.00 95.88 81 PRO A CA 1
ATOM 618 C C . PRO A 1 81 ? -1.828 7.395 8.169 1.00 95.88 81 PRO A C 1
ATOM 620 O O . PRO A 1 81 ? -2.370 7.710 7.106 1.00 95.88 81 PRO A O 1
ATOM 623 N N . GLN A 1 82 ? -0.563 6.988 8.232 1.00 97.06 82 GLN A N 1
ATOM 624 C CA . GLN A 1 82 ? 0.241 6.611 7.075 1.00 97.06 82 GLN A CA 1
ATOM 625 C C . GLN A 1 82 ? -0.002 5.142 6.726 1.00 97.06 82 GLN A C 1
ATOM 627 O O . GLN A 1 82 ? 0.063 4.267 7.588 1.00 97.06 82 GLN A O 1
ATOM 632 N N . PHE A 1 83 ? -0.258 4.858 5.455 1.00 97.38 83 PHE A N 1
ATOM 633 C CA . PHE A 1 83 ? -0.433 3.512 4.929 1.00 97.38 83 PHE A CA 1
ATOM 634 C C . PHE A 1 83 ? 0.840 3.089 4.221 1.00 97.38 83 PHE A C 1
ATOM 636 O O . PHE A 1 83 ? 1.298 3.743 3.281 1.00 97.38 83 PHE A O 1
ATOM 643 N N . TYR A 1 84 ? 1.388 1.962 4.656 1.00 96.38 84 TYR A N 1
ATOM 644 C CA . TYR A 1 84 ? 2.604 1.409 4.097 1.00 96.38 84 TYR A CA 1
ATOM 645 C C . TYR A 1 84 ? 2.272 0.218 3.191 1.00 96.38 84 TYR A C 1
ATOM 647 O O . TYR A 1 84 ? 2.016 -0.893 3.665 1.00 96.38 84 TYR A O 1
ATOM 655 N N . PHE A 1 85 ? 2.269 0.455 1.876 1.00 95.75 85 PHE A N 1
ATOM 656 C CA . PHE A 1 85 ? 2.020 -0.558 0.846 1.00 95.75 85 PHE A CA 1
ATOM 657 C C . PHE A 1 85 ? 3.320 -0.896 0.126 1.00 95.75 85 PHE A C 1
ATOM 659 O O . PHE A 1 85 ? 3.789 -0.125 -0.710 1.00 95.75 85 PHE A O 1
ATOM 666 N N . ARG A 1 86 ? 3.894 -2.074 0.391 1.00 93.94 86 ARG A N 1
ATOM 667 C CA . ARG A 1 86 ? 5.207 -2.478 -0.147 1.00 93.94 86 ARG A CA 1
ATOM 668 C C . ARG A 1 86 ? 6.291 -1.434 0.171 1.00 93.94 86 ARG A C 1
ATOM 670 O O . ARG A 1 86 ? 6.881 -1.476 1.243 1.00 93.94 86 ARG A O 1
ATOM 677 N N . THR A 1 87 ? 6.565 -0.509 -0.748 1.00 93.69 87 THR A N 1
ATOM 678 C CA . THR A 1 87 ? 7.530 0.589 -0.576 1.00 93.69 87 THR A CA 1
ATOM 679 C C . THR A 1 87 ? 6.876 1.968 -0.524 1.00 93.69 87 THR A C 1
ATOM 681 O O . THR A 1 87 ? 7.581 2.935 -0.231 1.00 93.69 87 THR A O 1
ATOM 684 N N . ALA A 1 88 ? 5.576 2.057 -0.817 1.00 93.94 88 ALA A N 1
ATOM 685 C CA . ALA A 1 88 ? 4.796 3.282 -0.788 1.00 93.94 88 ALA A CA 1
ATOM 686 C C . ALA A 1 88 ? 4.412 3.639 0.642 1.00 93.94 88 ALA A C 1
ATOM 688 O O . ALA A 1 88 ? 3.991 2.774 1.407 1.00 93.94 88 ALA A O 1
ATOM 689 N N . ASP A 1 89 ? 4.528 4.923 0.947 1.00 94.19 89 ASP A N 1
ATOM 690 C CA . ASP A 1 89 ? 4.060 5.538 2.177 1.00 94.19 89 ASP A CA 1
ATOM 691 C C . ASP A 1 89 ? 3.090 6.650 1.774 1.00 94.19 89 ASP A C 1
ATOM 693 O O . ASP A 1 89 ? 3.472 7.582 1.060 1.00 94.19 89 ASP A O 1
ATOM 697 N N . VAL A 1 90 ? 1.813 6.487 2.113 1.00 95.69 90 VAL A N 1
ATOM 698 C CA . VAL A 1 90 ? 0.744 7.390 1.684 1.00 95.69 90 VAL A CA 1
ATOM 699 C C . VAL A 1 90 ? -0.221 7.630 2.831 1.00 95.69 90 VAL A C 1
ATOM 701 O O . VAL A 1 90 ? -0.742 6.695 3.430 1.00 95.69 90 VAL A O 1
ATOM 704 N N . THR A 1 91 ? -0.483 8.893 3.149 1.00 96.69 91 THR A N 1
ATOM 705 C CA . THR A 1 91 ? -1.507 9.234 4.138 1.00 96.69 91 THR A CA 1
ATOM 706 C C . THR A 1 91 ? -2.889 8.871 3.604 1.00 96.69 91 THR A C 1
ATOM 708 O O . THR A 1 91 ? -3.192 9.060 2.424 1.00 96.69 91 THR A O 1
ATOM 711 N N . GLY A 1 92 ? -3.760 8.388 4.475 1.00 96.56 92 GLY A N 1
ATOM 712 C CA . GLY A 1 92 ? -5.155 8.152 4.137 1.00 96.56 92 GLY A CA 1
ATOM 713 C C . GLY A 1 92 ? -6.049 8.339 5.343 1.00 96.56 92 GLY A C 1
ATOM 714 O O . GLY A 1 92 ? -5.561 8.448 6.461 1.00 96.56 92 GLY A O 1
ATOM 715 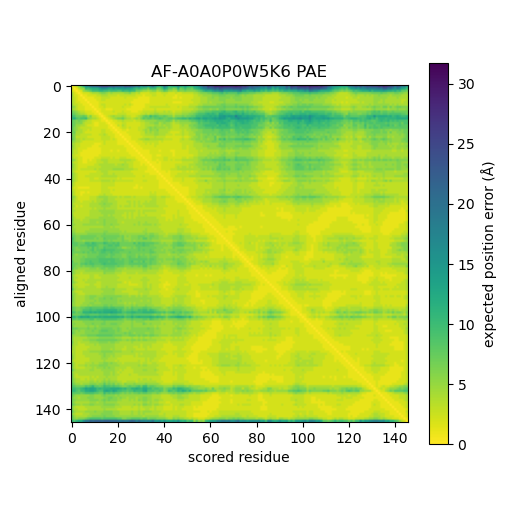N N . LYS A 1 93 ? -7.354 8.386 5.110 1.00 96.56 93 LYS A N 1
ATOM 716 C CA . LYS A 1 93 ? -8.383 8.483 6.141 1.00 96.56 93 LYS A CA 1
ATOM 717 C C . LYS A 1 93 ? -9.032 7.126 6.348 1.00 96.56 93 LYS A C 1
ATOM 719 O O . LYS A 1 93 ? -9.291 6.415 5.378 1.00 96.56 93 LYS A O 1
ATOM 724 N N . VAL A 1 94 ? -9.322 6.801 7.602 1.00 96.00 94 VAL A N 1
ATOM 725 C CA . VAL A 1 94 ? -10.138 5.647 7.986 1.00 96.00 94 VAL A CA 1
ATOM 726 C C . VAL A 1 94 ? -11.601 6.069 8.051 1.00 96.00 94 VAL A C 1
ATOM 728 O O . VAL A 1 94 ? -11.933 7.061 8.698 1.00 96.00 94 VAL A O 1
ATOM 731 N N . VAL A 1 95 ? -12.469 5.304 7.399 1.00 96.19 95 VAL A N 1
ATOM 732 C CA . VAL A 1 95 ? -13.922 5.466 7.416 1.00 96.19 95 VAL A CA 1
ATOM 733 C C . VAL A 1 95 ? -14.507 4.238 8.101 1.00 96.19 95 VAL A C 1
ATOM 735 O O . VAL A 1 95 ? -14.572 3.155 7.516 1.00 96.19 95 VAL A O 1
ATOM 738 N N . LEU A 1 96 ? -14.874 4.402 9.372 1.00 95.69 96 LEU A N 1
ATOM 739 C CA . LEU A 1 96 ? -15.507 3.335 10.145 1.00 95.69 96 LEU A CA 1
ATOM 740 C C . LEU A 1 96 ? -16.925 3.055 9.622 1.00 95.69 96 LEU A C 1
ATOM 742 O O . LEU A 1 96 ? -17.574 3.983 9.133 1.00 95.69 96 LEU A O 1
ATOM 746 N N . PRO A 1 97 ? -17.397 1.800 9.704 1.00 93.00 97 PRO A N 1
ATOM 747 C CA . PRO A 1 97 ? -18.761 1.457 9.323 1.00 93.00 97 PRO A CA 1
ATOM 748 C C . PRO A 1 97 ? -19.788 2.106 10.261 1.00 93.00 97 PRO A C 1
ATOM 750 O O . PRO A 1 97 ? -19.487 2.428 11.414 1.00 93.00 97 PRO A O 1
ATOM 753 N N . ASP A 1 98 ? -21.018 2.265 9.771 1.00 91.19 98 ASP A N 1
ATOM 754 C CA . ASP A 1 9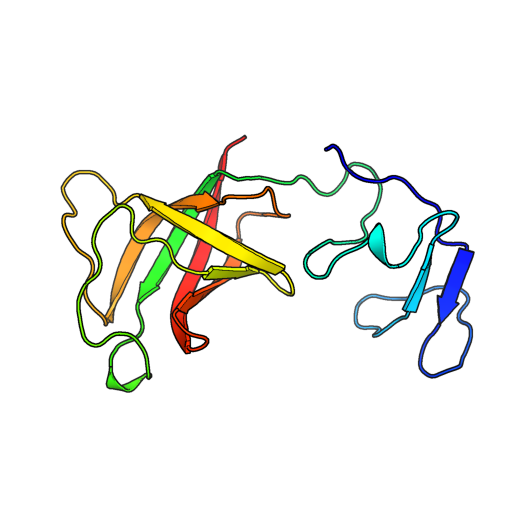8 ? -22.116 2.834 10.553 1.00 91.19 98 ASP A CA 1
ATOM 755 C C . ASP A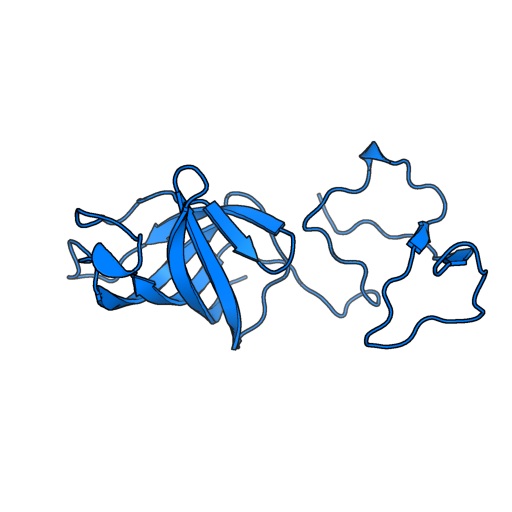 1 98 ? -22.332 2.048 11.857 1.00 91.19 98 ASP A C 1
ATOM 757 O O . ASP A 1 98 ? -22.356 0.816 11.872 1.00 91.19 98 ASP A O 1
ATOM 761 N N . GLY A 1 99 ? -22.481 2.771 12.968 1.00 89.69 99 GLY A N 1
ATOM 762 C CA . GLY A 1 99 ? -22.630 2.186 14.304 1.00 89.69 99 GLY A CA 1
ATOM 763 C C . GLY A 1 99 ? -21.316 1.838 15.014 1.00 89.69 99 GLY A C 1
ATOM 764 O O . GLY A 1 99 ? -21.354 1.527 16.202 1.00 89.69 99 GLY A O 1
ATOM 765 N N . VAL A 1 100 ? -20.157 1.939 14.348 1.00 92.12 100 VAL A N 1
ATOM 766 C CA . VAL A 1 100 ? -18.842 1.809 14.997 1.00 92.12 100 VAL A CA 1
ATOM 767 C C . VAL A 1 100 ? -18.267 3.196 15.268 1.00 92.12 100 VAL A C 1
ATOM 769 O O . VAL A 1 100 ? -17.722 3.855 14.384 1.00 92.12 100 VAL A O 1
ATOM 772 N N . GLU A 1 101 ? -18.384 3.646 16.516 1.00 91.38 101 GLU A N 1
ATOM 773 C CA . GLU A 1 101 ? -17.893 4.967 16.925 1.00 91.38 101 GLU A CA 1
ATOM 774 C C . GLU A 1 101 ? -16.367 5.014 17.052 1.00 91.38 101 GLU A C 1
ATOM 776 O O . GLU A 1 101 ? -15.731 6.003 16.680 1.00 91.38 101 GLU A O 1
ATOM 781 N N . MET A 1 102 ? -15.772 3.941 17.576 1.00 94.94 102 MET A N 1
ATOM 782 C CA . MET A 1 102 ? -14.347 3.868 17.883 1.00 94.94 102 MET A CA 1
ATOM 783 C C . MET A 1 102 ? -13.806 2.448 17.744 1.00 94.94 102 MET A C 1
ATOM 785 O O . MET A 1 102 ? -14.556 1.481 17.846 1.00 94.94 102 MET A O 1
ATOM 789 N N . VAL A 1 103 ? -12.493 2.343 17.545 1.00 96.56 103 VAL A N 1
ATOM 790 C CA . VAL A 1 103 ? -11.766 1.069 17.460 1.00 96.56 103 VAL A CA 1
ATOM 791 C C . VAL A 1 103 ? -10.677 1.042 18.523 1.00 96.56 103 VAL A C 1
ATOM 793 O O . VAL A 1 103 ? -9.866 1.974 18.607 1.00 96.56 103 VAL A O 1
ATOM 796 N N . MET A 1 104 ? -10.659 -0.014 19.333 1.00 97.31 104 MET A N 1
ATOM 797 C CA . MET A 1 104 ? -9.714 -0.193 20.429 1.00 97.31 104 MET A CA 1
ATOM 798 C C . MET A 1 104 ? -8.442 -0.918 19.959 1.00 97.31 104 MET A C 1
ATOM 800 O O . MET A 1 104 ? -8.478 -1.719 19.024 1.00 97.31 104 MET A O 1
ATOM 804 N N . PRO A 1 105 ? -7.287 -0.678 20.608 1.00 97.25 105 PRO A N 1
ATOM 805 C CA . PRO A 1 105 ? -6.118 -1.537 20.436 1.00 97.25 105 PRO A CA 1
ATOM 806 C C . PRO A 1 105 ? -6.460 -3.002 20.760 1.00 97.25 105 PRO A C 1
ATOM 808 O O . PRO A 1 105 ? -6.977 -3.281 21.840 1.00 97.25 105 PRO A O 1
ATOM 811 N N . GLY A 1 106 ? -6.145 -3.923 19.848 1.00 97.00 106 GLY A N 1
ATOM 812 C CA . GLY A 1 106 ? -6.498 -5.347 19.910 1.00 97.00 106 GLY A CA 1
ATOM 813 C C . GLY A 1 106 ? -7.716 -5.741 19.066 1.00 97.00 106 GLY A C 1
ATOM 814 O O . GLY A 1 106 ? -7.947 -6.933 18.859 1.00 97.00 106 GLY A O 1
ATOM 815 N N . ASP A 1 107 ? -8.476 -4.776 18.545 1.00 97.31 107 ASP A N 1
ATOM 816 C CA . ASP A 1 107 ? -9.662 -5.068 17.741 1.00 97.31 107 ASP A CA 1
ATOM 817 C C . ASP A 1 107 ? -9.311 -5.496 16.312 1.00 97.31 107 ASP A C 1
ATOM 819 O O . ASP A 1 107 ? -8.333 -5.043 15.706 1.00 97.31 107 ASP A O 1
ATOM 823 N N . ASN A 1 108 ? -10.195 -6.324 15.750 1.00 96.31 108 ASN A N 1
ATOM 824 C CA . ASN A 1 108 ? -10.274 -6.584 14.318 1.00 96.31 108 ASN A CA 1
ATOM 825 C C . ASN A 1 108 ? -11.520 -5.893 13.764 1.00 96.31 108 ASN A C 1
ATOM 827 O O . ASN A 1 108 ? -12.620 -6.105 14.273 1.00 96.31 108 ASN A O 1
ATOM 831 N N . VAL A 1 109 ? -11.365 -5.085 12.717 1.00 95.75 109 VAL A N 1
ATOM 832 C CA . VAL A 1 109 ? -12.477 -4.344 12.111 1.00 95.75 109 VAL A CA 1
ATOM 833 C C . VAL A 1 109 ? -12.349 -4.318 10.594 1.00 95.75 109 VAL A C 1
ATOM 835 O O . VAL A 1 109 ? -11.256 -4.201 10.046 1.00 95.75 109 VAL A O 1
ATOM 838 N N . THR A 1 110 ? -13.484 -4.415 9.906 1.00 97.38 110 THR A N 1
ATOM 839 C CA . THR A 1 110 ? -13.572 -4.107 8.475 1.00 97.38 110 THR A CA 1
ATOM 840 C C . THR A 1 110 ? -13.959 -2.643 8.320 1.00 97.38 110 THR A C 1
ATOM 842 O O . THR A 1 110 ? -14.958 -2.210 8.892 1.00 97.38 110 THR A O 1
ATOM 845 N N . ALA A 1 111 ? -13.172 -1.874 7.572 1.00 97.00 111 ALA A N 1
ATOM 846 C CA . ALA A 1 111 ? -13.404 -0.445 7.385 1.00 97.00 111 ALA A CA 1
ATOM 847 C C . ALA A 1 111 ? -13.116 -0.002 5.946 1.00 97.00 111 ALA A C 1
ATOM 849 O O . ALA A 1 111 ? -12.406 -0.671 5.188 1.00 97.00 111 ALA A O 1
ATOM 850 N N . GLY A 1 112 ? -13.678 1.149 5.578 1.00 97.44 112 GLY A N 1
ATOM 851 C CA . GLY A 1 112 ? -13.342 1.852 4.348 1.00 97.44 112 GLY A CA 1
ATOM 852 C C . GLY A 1 112 ? -12.125 2.753 4.544 1.00 97.44 112 GLY A C 1
ATOM 853 O O . GLY A 1 112 ? -11.860 3.244 5.642 1.00 97.44 112 GLY A O 1
ATOM 854 N N . PHE A 1 113 ? -11.389 3.003 3.468 1.00 97.50 113 PHE A N 1
ATOM 855 C CA . PHE A 1 113 ? -10.184 3.823 3.489 1.00 97.50 113 PHE A CA 1
ATOM 856 C C . PHE A 1 113 ? -10.100 4.713 2.251 1.00 97.50 113 PHE A C 1
ATOM 858 O O . PHE A 1 113 ? -10.432 4.286 1.143 1.00 97.50 113 PHE A O 1
ATOM 865 N N . GLU A 1 114 ? -9.622 5.945 2.437 1.00 97.44 114 GLU A N 1
ATOM 866 C CA . GLU A 1 114 ? -9.422 6.923 1.363 1.00 97.44 114 GLU A CA 1
ATOM 867 C C . GLU A 1 114 ? -8.016 7.530 1.430 1.00 97.44 114 GLU A C 1
ATOM 869 O O . GLU A 1 114 ? -7.678 8.258 2.362 1.00 97.44 114 GLU A O 1
ATOM 874 N N . LEU A 1 115 ? -7.186 7.231 0.436 1.00 96.88 115 LEU A N 1
ATOM 875 C CA . LEU A 1 115 ? -5.808 7.702 0.322 1.00 96.88 115 LEU A CA 1
ATOM 876 C C . LEU A 1 115 ? -5.748 9.091 -0.319 1.00 96.88 115 LEU A C 1
ATOM 878 O O . LEU A 1 115 ? -6.488 9.377 -1.258 1.00 96.88 115 LEU A O 1
ATOM 882 N N . ILE A 1 116 ? -4.800 9.928 0.117 1.00 95.94 116 ILE A N 1
ATOM 883 C CA . ILE A 1 116 ? -4.587 11.266 -0.472 1.00 95.94 116 ILE A CA 1
ATOM 884 C C . ILE A 1 116 ? -3.984 11.213 -1.881 1.00 95.94 116 ILE A C 1
ATOM 886 O O . ILE A 1 116 ? -3.861 12.232 -2.560 1.00 95.94 116 ILE A O 1
ATOM 890 N N . SER A 1 117 ? -3.486 10.049 -2.289 1.00 92.94 117 SER A N 1
ATOM 891 C CA . SER A 1 117 ? -2.866 9.836 -3.588 1.00 92.94 117 SER A CA 1
ATOM 892 C C . SER A 1 117 ? -3.125 8.408 -4.059 1.00 92.94 117 SER A C 1
ATOM 894 O O . SER A 1 117 ? -3.123 7.487 -3.241 1.00 92.94 117 SER A O 1
ATOM 896 N N . PRO A 1 118 ? -3.342 8.199 -5.368 1.00 93.06 118 PRO A N 1
ATOM 897 C CA . PRO A 1 118 ? -3.610 6.877 -5.909 1.00 93.06 118 PRO A CA 1
ATOM 898 C C . PRO A 1 118 ? -2.372 5.984 -5.802 1.00 93.06 118 PRO A C 1
ATOM 900 O O . PRO A 1 118 ? -1.274 6.390 -6.187 1.00 93.06 118 PRO A O 1
ATOM 903 N N . VAL A 1 119 ? -2.561 4.742 -5.352 1.00 94.50 119 VAL A N 1
ATOM 904 C CA . VAL A 1 119 ? -1.495 3.730 -5.289 1.00 94.50 119 VAL A CA 1
ATOM 905 C C . VAL A 1 119 ? -1.935 2.418 -5.941 1.00 94.50 119 VAL A C 1
ATOM 907 O O . VAL A 1 119 ? -3.137 2.175 -6.071 1.00 94.50 119 VAL A O 1
ATOM 910 N N . PRO A 1 120 ? -0.994 1.564 -6.384 1.00 94.19 120 PRO A N 1
ATOM 911 C CA . PRO A 1 120 ? -1.317 0.216 -6.838 1.00 94.19 120 PRO A CA 1
ATOM 912 C C . PRO A 1 120 ? -1.947 -0.617 -5.714 1.00 94.19 120 PRO A C 1
ATOM 914 O O . PRO A 1 120 ? -1.287 -0.893 -4.705 1.00 94.19 120 PRO A O 1
ATOM 917 N N . LEU A 1 121 ? -3.207 -1.017 -5.901 1.00 95.12 121 LEU A N 1
ATOM 918 C CA . LEU A 1 121 ? -3.967 -1.832 -4.951 1.00 95.12 121 LEU A CA 1
ATOM 919 C C . LEU A 1 121 ? -4.651 -3.000 -5.656 1.00 95.12 121 LEU A C 1
ATOM 921 O O . LEU A 1 121 ? -5.217 -2.842 -6.739 1.00 95.12 121 LEU A O 1
ATOM 925 N N . GLU A 1 122 ? -4.639 -4.148 -4.988 1.00 94.31 122 GLU A N 1
ATOM 926 C CA . GLU A 1 122 ? -5.302 -5.382 -5.400 1.00 94.31 122 GLU A CA 1
ATOM 927 C C . GLU A 1 122 ? -5.916 -6.059 -4.160 1.00 94.31 122 GLU A C 1
ATOM 929 O O . GLU A 1 122 ? -5.326 -5.978 -3.076 1.00 94.31 122 GLU A O 1
ATOM 934 N N . PRO A 1 123 ? -7.077 -6.731 -4.278 1.00 96.44 123 PRO A N 1
ATOM 935 C CA . PRO A 1 123 ? -7.596 -7.577 -3.205 1.00 96.44 123 PRO A CA 1
ATOM 936 C C . PRO A 1 123 ? -6.562 -8.612 -2.736 1.00 96.44 123 PRO A C 1
ATOM 938 O O . PRO A 1 123 ? -5.825 -9.181 -3.540 1.00 96.44 123 PRO A O 1
ATOM 941 N N . GLY A 1 124 ? -6.488 -8.841 -1.427 1.00 96.94 124 GLY A N 1
ATOM 942 C CA . GLY A 1 124 ? -5.486 -9.689 -0.776 1.00 96.94 124 GLY A CA 1
ATOM 943 C C . GLY A 1 124 ? -4.148 -8.994 -0.494 1.00 96.94 124 GLY A C 1
ATOM 944 O O . GLY A 1 124 ? -3.301 -9.557 0.204 1.00 96.94 124 GLY A O 1
ATOM 945 N N . GLN A 1 125 ? -3.931 -7.768 -0.987 1.00 97.00 125 GLN A N 1
ATOM 946 C CA . GLN A 1 125 ? -2.704 -7.024 -0.715 1.00 97.00 125 GLN A CA 1
ATOM 947 C C . GLN A 1 125 ? -2.621 -6.636 0.765 1.00 97.00 125 GLN A C 1
ATOM 949 O O . GLN A 1 125 ? -3.511 -5.984 1.310 1.00 97.00 125 GLN A O 1
ATOM 954 N N . ARG A 1 126 ? -1.513 -7.009 1.410 1.00 98.00 126 ARG A N 1
ATOM 955 C CA . ARG A 1 126 ? -1.225 -6.647 2.801 1.00 98.00 126 ARG A CA 1
ATOM 956 C C . ARG A 1 126 ? -0.636 -5.244 2.901 1.00 98.00 126 ARG A C 1
ATOM 958 O O . ARG A 1 126 ? 0.122 -4.818 2.025 1.00 98.00 126 ARG A O 1
ATOM 965 N N . PHE A 1 127 ? -0.936 -4.561 3.996 1.00 97.88 127 PHE A N 1
ATOM 966 C CA . PHE A 1 127 ? -0.381 -3.253 4.326 1.00 97.88 127 PHE A CA 1
ATOM 967 C C . PHE A 1 127 ? -0.240 -3.073 5.835 1.00 97.88 127 PHE A C 1
ATOM 969 O O . PHE A 1 127 ? -0.795 -3.838 6.624 1.00 97.88 127 PHE A O 1
ATOM 976 N N . ALA A 1 128 ? 0.514 -2.052 6.231 1.00 97.69 128 ALA A N 1
ATOM 977 C CA . ALA A 1 128 ? 0.618 -1.626 7.620 1.00 97.69 128 ALA A CA 1
ATOM 978 C C . ALA A 1 128 ? 0.066 -0.208 7.785 1.00 97.69 128 ALA A C 1
ATOM 980 O O . ALA A 1 128 ? 0.263 0.644 6.916 1.00 97.69 128 ALA A O 1
ATOM 981 N N . LEU A 1 129 ? -0.586 0.043 8.915 1.00 97.00 129 LEU A N 1
ATOM 982 C CA . LEU A 1 129 ? -0.945 1.377 9.381 1.00 97.00 129 LEU A CA 1
ATOM 983 C C . LEU A 1 129 ? 0.177 1.888 10.278 1.00 97.00 129 LEU A C 1
ATOM 985 O O . LEU A 1 129 ? 0.625 1.177 11.183 1.00 97.00 129 LEU A O 1
ATOM 989 N N . ARG A 1 130 ? 0.634 3.114 10.035 1.00 95.38 130 ARG A N 1
ATOM 990 C CA . ARG A 1 130 ? 1.717 3.743 10.784 1.00 95.38 130 ARG A CA 1
ATOM 991 C C . ARG A 1 130 ? 1.349 5.139 11.260 1.00 95.38 130 ARG A C 1
ATOM 993 O O . ARG A 1 130 ? 0.653 5.890 10.584 1.00 95.38 130 ARG A O 1
ATOM 1000 N N . GLU A 1 131 ? 1.878 5.494 12.420 1.00 91.50 131 GLU A N 1
ATOM 1001 C CA . GLU A 1 131 ? 1.748 6.816 13.026 1.00 91.50 131 GLU A CA 1
ATOM 1002 C C . GLU A 1 131 ? 3.053 7.170 13.735 1.00 91.50 131 GLU A C 1
ATOM 1004 O O . GLU A 1 131 ? 3.607 6.353 14.471 1.00 91.50 131 GLU A O 1
ATOM 1009 N N . GLY A 1 132 ? 3.596 8.364 13.474 1.00 86.06 132 GLY A N 1
ATOM 1010 C CA . GLY A 1 132 ? 4.861 8.796 14.082 1.00 86.06 132 GLY A CA 1
ATOM 1011 C C . GLY A 1 132 ? 6.025 7.821 13.845 1.00 86.06 132 GLY A C 1
ATOM 1012 O O . GLY A 1 132 ? 6.886 7.663 14.706 1.00 86.06 132 GLY A O 1
ATOM 1013 N N . GLY A 1 133 ? 6.019 7.105 12.713 1.00 83.56 133 GLY A N 1
ATOM 1014 C CA . GLY A 1 133 ? 7.017 6.084 12.382 1.00 83.56 133 GLY A CA 1
ATOM 1015 C C . GLY A 1 133 ? 6.827 4.725 13.071 1.00 83.56 133 GLY A C 1
ATOM 1016 O O . GLY A 1 133 ? 7.609 3.812 12.803 1.00 83.56 133 GLY A O 1
ATOM 1017 N N . ARG A 1 134 ? 5.795 4.535 13.899 1.00 91.75 134 ARG A N 1
ATOM 1018 C CA . ARG A 1 134 ? 5.471 3.253 14.552 1.00 91.75 134 ARG A CA 1
ATOM 1019 C C . ARG A 1 134 ? 4.346 2.537 13.822 1.00 91.75 134 ARG A C 1
ATOM 1021 O O . ARG A 1 134 ? 3.454 3.194 13.299 1.00 91.75 134 ARG A O 1
ATOM 1028 N N . THR A 1 135 ? 4.388 1.209 13.782 1.00 95.81 135 THR A N 1
ATOM 1029 C CA . THR A 1 135 ? 3.280 0.398 13.259 1.00 95.81 135 THR A CA 1
ATOM 1030 C C . THR A 1 135 ? 2.193 0.297 14.317 1.00 95.81 135 THR A C 1
ATOM 1032 O O . THR A 1 135 ? 2.460 -0.123 15.435 1.00 95.81 135 THR A O 1
ATOM 1035 N N . VAL A 1 136 ? 0.977 0.695 13.957 1.00 96.75 136 VAL A N 1
ATOM 1036 C CA . VAL A 1 136 ? -0.192 0.720 14.851 1.00 96.75 136 VAL A CA 1
ATOM 1037 C C . VAL A 1 136 ? -1.293 -0.240 14.412 1.00 96.75 136 VAL A C 1
ATOM 1039 O O . VAL A 1 136 ? -2.197 -0.529 15.186 1.00 96.75 136 VAL A O 1
ATOM 1042 N N . GLY A 1 137 ? -1.218 -0.751 13.186 1.00 97.19 137 GLY A N 1
ATOM 1043 C CA . GLY A 1 137 ? -2.153 -1.740 12.668 1.00 97.19 137 GLY A CA 1
ATOM 1044 C C . GLY A 1 137 ? -1.571 -2.509 11.489 1.00 97.19 137 GLY A C 1
ATOM 1045 O O . GLY A 1 137 ? -0.628 -2.053 10.837 1.00 97.19 137 GLY A O 1
ATOM 1046 N N . ALA A 1 138 ? -2.160 -3.659 11.197 1.00 97.94 138 ALA A N 1
ATOM 1047 C CA . ALA A 1 138 ? -1.902 -4.444 9.999 1.00 97.94 1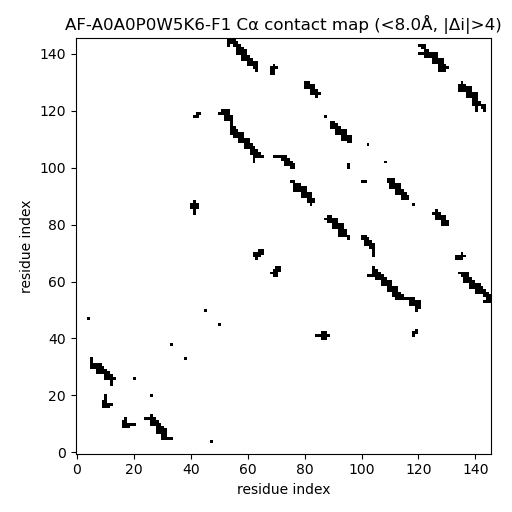38 ALA A CA 1
ATOM 1048 C C . ALA A 1 138 ? -3.225 -4.696 9.282 1.00 97.94 138 ALA A C 1
ATOM 1050 O O . ALA A 1 138 ? -4.251 -4.858 9.933 1.00 97.94 138 ALA A O 1
ATOM 1051 N N . GLY A 1 139 ? -3.213 -4.723 7.953 1.00 97.88 139 GLY A N 1
ATOM 1052 C CA . GLY A 1 139 ? -4.435 -4.890 7.181 1.00 97.88 139 GLY A CA 1
ATOM 1053 C C . GLY A 1 139 ? -4.260 -5.682 5.903 1.00 97.88 139 GLY A C 1
ATOM 1054 O O . GLY A 1 139 ? -3.149 -5.835 5.382 1.00 97.88 139 GLY A O 1
ATOM 1055 N N . VAL A 1 140 ? -5.386 -6.169 5.391 1.00 98.38 140 VAL A N 1
ATOM 1056 C CA . VAL A 1 140 ? -5.494 -6.871 4.113 1.00 98.38 140 VAL A CA 1
ATOM 1057 C C . VAL A 1 140 ? -6.630 -6.250 3.315 1.00 98.38 140 VAL A C 1
ATOM 1059 O O . VAL A 1 140 ? -7.765 -6.194 3.780 1.00 98.38 140 VAL A O 1
ATOM 1062 N N . VAL A 1 141 ? -6.324 -5.770 2.109 1.00 98.25 141 VAL A N 1
ATOM 1063 C CA . VAL A 1 141 ? -7.327 -5.197 1.202 1.00 98.25 141 VAL A CA 1
ATOM 1064 C C . VAL A 1 141 ? -8.365 -6.266 0.858 1.00 98.25 141 VAL A C 1
ATOM 1066 O O . VAL A 1 141 ? -8.012 -7.292 0.281 1.00 98.25 141 VAL A O 1
ATOM 1069 N N . SER A 1 142 ? -9.638 -6.030 1.175 1.00 97.69 142 SER A N 1
ATOM 1070 C CA . SER A 1 142 ? -10.748 -6.920 0.812 1.00 97.69 142 SER A CA 1
ATOM 1071 C C . SER A 1 142 ? -11.304 -6.555 -0.565 1.00 97.69 142 SER A C 1
ATOM 1073 O O . SER A 1 142 ? -11.556 -7.425 -1.400 1.00 97.69 142 SER A O 1
ATOM 1075 N N . LYS A 1 143 ? -11.444 -5.252 -0.838 1.00 97.88 143 LYS A N 1
ATOM 1076 C CA . LYS A 1 143 ? -12.066 -4.731 -2.059 1.00 97.88 143 LYS A CA 1
ATOM 1077 C C . LYS A 1 143 ? -11.478 -3.381 -2.452 1.00 97.88 143 LYS A C 1
ATOM 1079 O O . LYS A 1 143 ? -11.134 -2.575 -1.598 1.00 97.88 143 LYS A O 1
ATOM 1084 N N . VAL A 1 144 ? -11.393 -3.109 -3.752 1.00 97.06 144 VAL A N 1
ATOM 1085 C CA . VAL A 1 144 ? -10.960 -1.810 -4.297 1.00 97.06 144 VAL A CA 1
ATOM 1086 C C . VAL A 1 144 ? -12.121 -1.119 -5.007 1.00 97.06 144 VAL A C 1
ATOM 1088 O O . VAL A 1 144 ? -12.940 -1.782 -5.647 1.00 97.06 144 VAL A O 1
ATOM 1091 N N . TYR A 1 145 ? -12.187 0.205 -4.899 1.00 93.38 145 TYR A N 1
ATOM 1092 C CA . TYR A 1 145 ? -13.220 1.035 -5.515 1.00 93.38 145 TYR A CA 1
ATOM 1093 C C . TYR A 1 145 ? -12.579 1.994 -6.524 1.00 93.38 145 TYR A C 1
ATOM 1095 O O . TYR A 1 145 ? -11.536 2.588 -6.243 1.00 93.38 145 TYR A O 1
ATOM 1103 N N . SER A 1 146 ? -13.192 2.108 -7.707 1.00 75.31 146 SER A N 1
ATOM 1104 C CA . SER A 1 146 ? -12.768 3.009 -8.790 1.00 75.31 146 SER A CA 1
ATOM 1105 C C . SER A 1 146 ? -12.957 4.477 -8.439 1.00 75.31 146 SER A C 1
ATOM 1107 O O . SER A 1 146 ? -14.062 4.792 -7.941 1.00 75.31 146 SER A O 1
#

Foldseek 3Di:
DDDDDWDFPWKDDPNDTDPDDDPPGDIDTDTPPDDPVNDDWQDDDDDPPPWDWAFKFKKKKAFAAVVSVADPFKDAFQDWWWKAFPGDTWIKTWAADPPDGIDGHGDIGITMMGTPDIHGDDFQGKIFTDDPRTTGMIITTHTGDD

Secondary structure (DSSP, 8-state):
--PPP--EEEEEETTEEES---TT---EEEETT--GGG--TT-----TTT--EEEEEEEEEEEPPTTTT--SS-EETT--PEEEETTEEEEEEEEPPTT--EE-TT-EEEEEEEEEEEEE--TT-EEEEEETTEEEEEEEEEEEE-

InterPro domains:
  IPR004160 Translation elongation factor EFTu/EF1A, C-terminal [PF03143] (50-144)
  IPR004161 Translation elongation factor EFTu-like, domain 2 [PF03144] (5-46)
  IPR009000 Translation protein, beta-barrel domain superfamily [SSF50447] (3-51)
  IPR009001 Translation elongation factor EF1A/initiation factor IF2gamma, C-terminal [SSF50465] (55-145)
  IPR050055 Elongation factor Tu GTPase [PTHR43721] (4-145)

Nearest PDB structures (foldseek):
  6gfu-assembly1_A  TM=9.743E-01  e=7.774E-18  synthetic construct
  3u6b-assembly1_A  TM=9.773E-01  e=2.627E-17  Escherichia coli K-12
  3u6b-assembly2_B  TM=9.759E-01  e=2.039E-17  Escherichia coli K-12
  4iw3-assembly1_B  TM=9.774E-01  e=5.624E-17  Pseudomonas putida KT2440
  4iw3-assembly2_K  TM=9.837E-01  e=1.088E-16  Pseudomonas putida KT2440

pLDDT: mean 94.39, std 5.03, range [54.0, 98.38]

Radius of gyration: 18.07 Å; Cα contacts (8 Å, |Δi|>4): 305; chains: 1; bounding box: 50×26×46 Å

Sequence (146 aa):
SGPLKTTVTGVEMFKKILDHGEAGDNVGLLLRGLKRGDVQRGQVVCKPGTVKTYQKFEAEIYVLTKDEGGRHTAFLSNYSPQFYFRTADVTGKVVLPDGVEMVMPGDNVTAGFELISPVPLEPGQRFALREGGRTVGAGVVSKVYS